Protein AF-A0A9X2LLX4-F1 (afdb_monomer)

Structure (mmCIF, N/CA/C/O backbone):
data_AF-A0A9X2LLX4-F1
#
_entry.id   AF-A0A9X2LLX4-F1
#
loop_
_atom_site.group_PDB
_atom_site.id
_atom_site.type_symbol
_atom_site.label_atom_id
_atom_site.label_alt_id
_atom_site.label_comp_id
_atom_site.label_asym_id
_atom_site.label_entity_id
_atom_site.label_seq_id
_atom_site.pdbx_PDB_ins_code
_atom_site.Cartn_x
_atom_site.Cartn_y
_atom_site.Cartn_z
_atom_site.occupancy
_atom_site.B_iso_or_equiv
_atom_site.auth_seq_id
_atom_site.auth_comp_id
_atom_site.auth_asym_id
_atom_site.auth_atom_id
_atom_site.pdbx_PDB_model_num
ATOM 1 N N . MET A 1 1 ? -19.229 -7.948 8.390 1.00 59.66 1 MET A N 1
ATOM 2 C CA . MET A 1 1 ? -17.788 -8.219 8.595 1.00 59.66 1 MET A CA 1
ATOM 3 C C . MET A 1 1 ? -17.076 -6.879 8.566 1.00 59.66 1 MET A C 1
ATOM 5 O O . MET A 1 1 ? -17.589 -5.978 7.922 1.00 59.66 1 MET A O 1
ATOM 9 N N . THR A 1 2 ? -15.992 -6.712 9.318 1.00 87.12 2 THR A N 1
ATOM 10 C CA . THR A 1 2 ? -15.324 -5.405 9.476 1.00 87.12 2 THR A CA 1
ATOM 11 C C . THR A 1 2 ? -14.349 -5.101 8.336 1.00 87.12 2 THR A C 1
ATOM 13 O O . THR A 1 2 ? -14.234 -3.953 7.926 1.00 87.12 2 THR A O 1
ATOM 16 N N . THR A 1 3 ? -13.670 -6.126 7.824 1.00 93.44 3 THR A N 1
ATOM 17 C CA . THR A 1 3 ? -12.808 -6.074 6.638 1.00 93.44 3 THR A CA 1
ATOM 18 C C . THR A 1 3 ? -12.996 -7.357 5.828 1.00 93.44 3 THR A C 1
ATOM 20 O O . THR A 1 3 ? -13.452 -8.368 6.376 1.00 93.44 3 THR A O 1
ATOM 23 N N . ASP A 1 4 ? -12.612 -7.327 4.553 1.00 94.25 4 ASP A N 1
ATOM 24 C CA . ASP A 1 4 ? -12.710 -8.472 3.633 1.00 94.25 4 ASP A CA 1
ATOM 25 C C . ASP A 1 4 ? -11.373 -9.223 3.461 1.00 94.25 4 ASP A C 1
ATOM 27 O O . ASP A 1 4 ? -11.256 -10.128 2.637 1.00 94.25 4 ASP A O 1
ATOM 31 N N . GLY A 1 5 ? -10.366 -8.885 4.273 1.00 95.69 5 GLY A N 1
ATOM 32 C CA . GLY A 1 5 ? -9.029 -9.483 4.239 1.00 95.69 5 GLY A CA 1
ATOM 33 C C . GLY A 1 5 ? -7.955 -8.538 3.701 1.00 95.69 5 GLY A C 1
ATOM 34 O O . GLY A 1 5 ? -8.171 -7.329 3.603 1.00 95.69 5 GLY A O 1
ATOM 35 N N . ILE A 1 6 ? -6.774 -9.097 3.414 1.00 97.44 6 ILE A N 1
ATOM 36 C CA . ILE A 1 6 ? -5.642 -8.364 2.832 1.00 97.44 6 ILE A CA 1
ATOM 37 C C . ILE A 1 6 ? -5.891 -8.200 1.334 1.00 97.44 6 ILE A C 1
ATOM 39 O O . ILE A 1 6 ? -5.925 -9.190 0.606 1.00 97.44 6 ILE A O 1
ATOM 43 N N . GLU A 1 7 ? -6.022 -6.954 0.898 1.00 97.00 7 GLU A N 1
ATOM 44 C CA . GLU A 1 7 ? -6.199 -6.583 -0.508 1.00 97.00 7 GLU A CA 1
ATOM 45 C C . GLU A 1 7 ? -4.856 -6.399 -1.217 1.00 97.00 7 GLU A C 1
ATOM 47 O O . GLU A 1 7 ? -4.706 -6.720 -2.394 1.00 97.00 7 GLU A O 1
ATOM 52 N N . GLY A 1 8 ? -3.855 -5.892 -0.498 1.00 97.88 8 GLY A N 1
ATOM 53 C CA . GLY A 1 8 ? -2.590 -5.506 -1.102 1.00 97.88 8 GLY A CA 1
ATOM 54 C C . GLY A 1 8 ? -1.536 -5.082 -0.096 1.00 97.88 8 GLY A C 1
ATOM 55 O O . GLY A 1 8 ? -1.705 -5.206 1.120 1.00 97.88 8 GLY A O 1
ATOM 56 N N . PHE A 1 9 ? -0.440 -4.559 -0.631 1.00 98.12 9 PHE A N 1
ATOM 57 C CA . PHE A 1 9 ? 0.617 -3.907 0.125 1.00 98.12 9 PHE A CA 1
ATOM 58 C C . PHE A 1 9 ? 0.912 -2.534 -0.465 1.00 98.12 9 PHE A C 1
ATOM 60 O O . PHE A 1 9 ? 1.126 -2.412 -1.669 1.00 98.12 9 PHE A O 1
ATOM 67 N N . LEU A 1 10 ? 1.005 -1.521 0.392 1.00 96.75 10 LEU A N 1
ATOM 68 C CA . LEU A 1 10 ? 1.620 -0.247 0.046 1.00 96.75 10 LEU A CA 1
ATOM 69 C C . LEU A 1 10 ? 3.117 -0.364 0.336 1.00 96.75 10 LEU A C 1
ATOM 71 O O . LEU A 1 10 ? 3.509 -0.603 1.478 1.00 96.75 10 LEU A O 1
ATOM 75 N N . VAL A 1 11 ? 3.945 -0.239 -0.696 1.00 97.94 11 VAL A N 1
ATOM 76 C CA . VAL A 1 11 ? 5.403 -0.380 -0.627 1.00 97.94 11 VAL A CA 1
ATOM 77 C C . VAL A 1 11 ? 6.045 0.956 -0.944 1.00 97.94 11 VAL A C 1
ATOM 79 O O . VAL A 1 11 ? 5.950 1.464 -2.060 1.00 97.94 11 VAL A O 1
ATOM 82 N N . GLU A 1 12 ? 6.744 1.518 0.028 1.00 97.25 12 GLU A N 1
ATOM 83 C CA . GLU A 1 12 ? 7.433 2.780 -0.174 1.00 97.25 12 GLU A CA 1
ATOM 84 C C . GLU A 1 12 ? 8.845 2.569 -0.702 1.00 97.25 12 GLU A C 1
ATOM 86 O O . GLU A 1 12 ? 9.536 1.611 -0.350 1.00 97.25 12 GLU A O 1
ATOM 91 N N . THR A 1 13 ? 9.305 3.499 -1.530 1.00 98.12 13 THR A N 1
ATOM 92 C CA . THR A 1 13 ? 10.636 3.439 -2.130 1.00 98.12 13 THR A CA 1
ATOM 93 C C . THR A 1 13 ? 11.273 4.819 -2.255 1.00 98.12 13 THR A C 1
ATOM 95 O O . THR A 1 13 ? 10.601 5.843 -2.185 1.00 98.12 13 THR A O 1
ATOM 98 N N . ARG A 1 14 ? 12.597 4.848 -2.443 1.00 97.50 14 ARG A N 1
ATOM 99 C CA . ARG A 1 14 ? 13.333 6.049 -2.880 1.00 97.50 14 ARG A CA 1
ATOM 100 C C . ARG A 1 14 ? 13.451 6.153 -4.397 1.00 97.50 14 ARG A C 1
ATOM 102 O O . ARG A 1 14 ? 13.946 7.155 -4.891 1.00 97.50 14 ARG A O 1
ATOM 109 N N . ASN A 1 15 ? 13.135 5.089 -5.127 1.00 97.44 15 ASN A N 1
ATOM 110 C CA . ASN A 1 15 ? 13.294 5.050 -6.572 1.00 97.44 15 ASN A CA 1
ATOM 111 C C . ASN A 1 15 ? 12.224 4.141 -7.172 1.00 97.44 15 ASN A C 1
ATOM 113 O O . ASN A 1 15 ? 12.371 2.915 -7.202 1.00 97.44 15 ASN A O 1
ATOM 117 N N . TYR A 1 16 ? 11.154 4.763 -7.649 1.00 97.00 16 TYR A N 1
ATOM 118 C CA . TYR A 1 16 ? 10.020 4.107 -8.269 1.00 97.00 16 TYR A CA 1
ATOM 119 C C . TYR A 1 16 ? 10.457 3.254 -9.454 1.00 97.00 16 TYR A C 1
ATOM 121 O O . TYR A 1 16 ? 10.134 2.074 -9.493 1.00 97.00 16 TYR A O 1
ATOM 129 N N . GLY A 1 17 ? 11.258 3.800 -10.374 1.00 96.62 17 GLY A N 1
ATOM 130 C CA . GLY A 1 17 ? 11.682 3.081 -11.579 1.00 96.62 17 GLY A CA 1
ATOM 131 C C . GLY A 1 17 ? 12.434 1.781 -11.270 1.00 96.62 17 GLY A C 1
ATOM 132 O O . GLY A 1 17 ? 12.171 0.746 -11.884 1.00 96.62 17 GLY A O 1
ATOM 133 N N . ALA A 1 18 ? 13.330 1.802 -10.279 1.00 98.19 18 ALA A N 1
ATOM 134 C CA . ALA A 1 18 ? 14.059 0.613 -9.845 1.00 98.19 18 ALA A CA 1
ATOM 135 C C . ALA A 1 18 ? 13.141 -0.415 -9.160 1.00 98.19 18 ALA A C 1
ATOM 137 O O . ALA A 1 18 ? 13.238 -1.612 -9.437 1.00 98.19 18 ALA A O 1
ATOM 138 N N . THR A 1 19 ? 12.230 0.035 -8.294 1.00 98.25 19 THR A N 1
ATOM 139 C CA . THR A 1 19 ? 11.284 -0.851 -7.597 1.00 98.25 19 THR A CA 1
ATOM 140 C C . THR A 1 19 ? 10.243 -1.440 -8.554 1.00 98.25 19 THR A C 1
ATOM 142 O O . THR A 1 19 ? 9.969 -2.636 -8.489 1.00 98.25 19 THR A O 1
ATOM 145 N N . ALA A 1 20 ? 9.730 -0.651 -9.496 1.00 97.56 20 ALA A N 1
ATOM 146 C CA . ALA A 1 20 ? 8.854 -1.091 -10.578 1.00 97.56 20 ALA A CA 1
ATOM 147 C C . ALA A 1 20 ? 9.527 -2.171 -11.439 1.00 97.56 20 ALA A C 1
ATOM 149 O O . ALA A 1 20 ? 8.950 -3.230 -11.681 1.00 97.56 20 ALA A O 1
ATOM 150 N N . ALA A 1 21 ? 10.784 -1.955 -11.844 1.00 98.00 21 ALA A N 1
ATOM 151 C CA . ALA A 1 21 ? 11.550 -2.951 -12.591 1.00 98.00 21 ALA A CA 1
ATOM 152 C C . ALA A 1 21 ? 11.740 -4.258 -11.799 1.00 98.00 21 ALA A C 1
ATOM 154 O O . ALA A 1 21 ? 11.633 -5.344 -12.373 1.00 98.00 21 ALA A O 1
ATOM 155 N N . PHE A 1 22 ? 11.972 -4.163 -10.486 1.00 98.44 22 PHE A N 1
ATOM 156 C CA . PHE A 1 22 ? 12.048 -5.325 -9.603 1.00 98.44 22 PHE A CA 1
ATOM 157 C C . PHE A 1 22 ? 10.729 -6.111 -9.574 1.00 98.44 22 PHE A C 1
ATOM 159 O O . PHE A 1 22 ? 10.739 -7.301 -9.883 1.00 98.44 22 PHE A O 1
ATOM 166 N N . TRP A 1 23 ? 9.591 -5.472 -9.290 1.00 98.12 23 TRP A N 1
ATOM 167 C CA . TRP A 1 23 ? 8.293 -6.164 -9.246 1.00 98.12 23 TRP A CA 1
ATOM 168 C C . TRP A 1 23 ? 7.895 -6.753 -10.598 1.00 98.12 23 TRP A C 1
ATOM 170 O O . TRP A 1 23 ? 7.447 -7.899 -10.665 1.00 98.12 23 TRP A O 1
ATOM 180 N N . LYS A 1 24 ? 8.168 -6.032 -11.689 1.00 98.06 24 LYS A N 1
ATOM 181 C CA . LYS A 1 24 ? 7.999 -6.551 -13.048 1.00 98.06 24 LYS A CA 1
ATOM 182 C C . LYS A 1 24 ? 8.813 -7.820 -13.291 1.00 98.06 24 LYS A C 1
ATOM 184 O O . LYS A 1 24 ? 8.315 -8.763 -13.900 1.00 98.06 24 LYS A O 1
ATOM 189 N N . SER A 1 25 ? 10.050 -7.878 -12.792 1.00 98.50 25 SER A N 1
ATOM 190 C CA . SER A 1 25 ? 10.896 -9.074 -12.917 1.00 98.50 25 SER A CA 1
ATOM 191 C C . SER A 1 25 ? 10.348 -10.292 -12.159 1.00 98.50 25 SER A C 1
ATOM 193 O O . SER A 1 25 ? 10.672 -11.422 -12.516 1.00 98.50 25 SER A O 1
ATOM 195 N N . LEU A 1 26 ? 9.487 -10.070 -11.158 1.00 98.19 26 LEU A N 1
ATOM 196 C CA . LEU A 1 26 ? 8.790 -11.114 -10.403 1.00 98.19 26 LEU A CA 1
ATOM 197 C C . LEU A 1 26 ? 7.446 -11.527 -11.028 1.00 98.19 26 LEU A C 1
ATOM 199 O O . LEU A 1 26 ? 6.745 -12.355 -10.453 1.00 98.19 26 LEU A O 1
ATOM 203 N N . GLY A 1 27 ? 7.083 -10.971 -12.189 1.00 98.00 27 GLY A N 1
ATOM 204 C CA . GLY A 1 27 ? 5.853 -11.311 -12.912 1.00 98.00 27 GLY A CA 1
ATOM 205 C C . GLY A 1 27 ? 4.655 -10.412 -12.606 1.00 98.00 27 GLY A C 1
ATOM 206 O O . GLY A 1 27 ? 3.556 -10.709 -13.064 1.00 98.00 27 GLY A O 1
ATOM 207 N N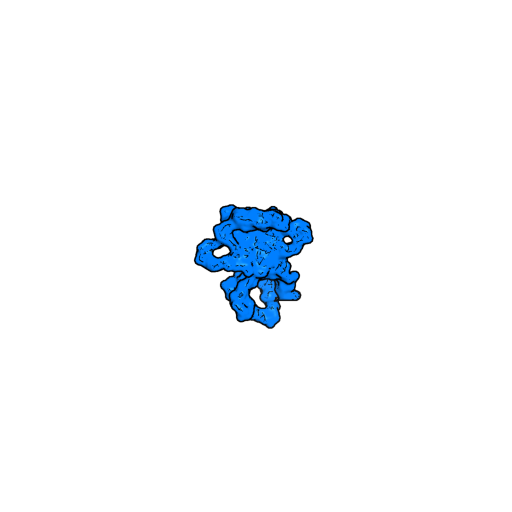 . PHE A 1 28 ? 4.839 -9.323 -11.854 1.00 98.44 28 PHE A N 1
ATOM 208 C CA . PHE A 1 28 ? 3.786 -8.321 -11.692 1.00 98.44 28 PHE A CA 1
ATOM 209 C C . PHE A 1 28 ? 3.666 -7.445 -12.941 1.00 98.44 28 PHE A C 1
ATOM 211 O O . PHE A 1 28 ? 4.655 -7.079 -13.580 1.00 98.44 28 PHE A O 1
ATOM 218 N N . GLU A 1 29 ? 2.438 -7.056 -13.245 1.00 98.00 29 GLU A N 1
ATOM 219 C CA . GLU A 1 29 ? 2.084 -6.167 -14.339 1.00 98.00 29 GLU A CA 1
ATOM 220 C C . GLU A 1 29 ? 1.539 -4.854 -13.785 1.00 98.00 29 GLU A C 1
ATOM 222 O O . GLU A 1 29 ? 0.808 -4.826 -12.791 1.00 98.00 29 GLU A O 1
ATOM 227 N N . SER A 1 30 ? 1.917 -3.760 -14.440 1.00 96.00 30 SER A N 1
ATOM 228 C CA . SER A 1 30 ? 1.414 -2.432 -14.119 1.00 96.00 30 SER A CA 1
ATOM 229 C C . SER A 1 30 ? -0.047 -2.317 -14.553 1.00 96.00 30 SER A C 1
ATOM 231 O O . SER A 1 30 ? -0.378 -2.560 -15.714 1.00 96.00 30 SER A O 1
ATOM 233 N N . VAL A 1 31 ? -0.914 -1.968 -13.606 1.00 92.94 31 VAL A N 1
ATOM 234 C CA . VAL A 1 31 ? -2.339 -1.684 -13.834 1.00 92.94 31 VAL A CA 1
ATOM 235 C C . VAL A 1 31 ? -2.548 -0.184 -14.024 1.00 92.94 31 VAL A C 1
ATOM 237 O O . VAL A 1 31 ? -3.348 0.241 -14.854 1.00 92.94 31 VAL A O 1
ATOM 240 N N . LEU A 1 32 ? -1.811 0.615 -13.252 1.00 88.19 32 LEU A N 1
ATOM 241 C CA . LEU A 1 32 ? -1.823 2.070 -13.283 1.00 88.19 32 LEU A CA 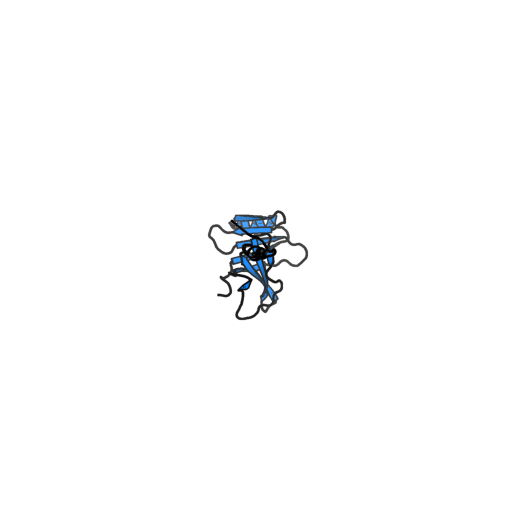1
ATOM 242 C C . LEU A 1 32 ? -0.439 2.574 -12.880 1.00 88.19 32 LEU A C 1
ATOM 244 O O . LEU A 1 32 ? 0.100 2.133 -11.868 1.00 88.19 32 LEU A O 1
ATOM 248 N N . GLU A 1 33 ? 0.081 3.560 -13.599 1.00 88.44 33 GLU A N 1
ATOM 249 C CA . GLU A 1 33 ? 1.215 4.366 -13.144 1.00 88.44 33 GLU A CA 1
ATOM 250 C C . GLU A 1 33 ? 0.781 5.822 -13.100 1.00 88.44 33 GLU A C 1
ATOM 252 O O . GLU A 1 33 ? 0.093 6.301 -14.004 1.00 88.44 33 GLU A O 1
ATOM 257 N N . THR A 1 34 ? 1.166 6.514 -12.037 1.00 83.06 34 THR A N 1
ATOM 258 C CA . THR A 1 34 ? 0.978 7.956 -11.918 1.00 83.06 34 THR A CA 1
ATOM 259 C C . THR A 1 34 ? 2.224 8.668 -12.436 1.00 83.06 34 THR A C 1
ATOM 261 O 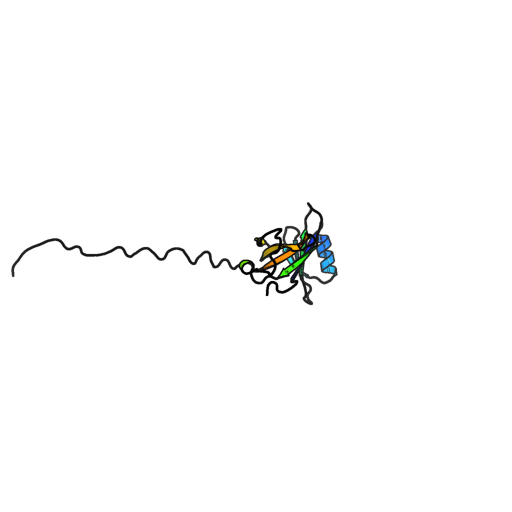O . THR A 1 34 ? 3.323 8.114 -12.482 1.00 83.06 34 THR A O 1
ATOM 264 N N . ASP A 1 35 ? 2.083 9.936 -12.796 1.00 81.12 35 ASP A N 1
ATOM 265 C CA . ASP A 1 35 ? 3.187 10.813 -13.188 1.00 81.12 35 ASP A CA 1
ATOM 266 C C . ASP A 1 35 ? 3.993 11.352 -11.986 1.00 81.12 35 ASP A C 1
ATOM 268 O O . ASP A 1 35 ? 4.833 12.242 -12.136 1.00 81.12 35 ASP A O 1
ATOM 272 N N . HIS A 1 36 ? 3.773 10.802 -10.787 1.00 83.38 36 HIS A N 1
ATOM 273 C CA . HIS A 1 36 ? 4.357 11.268 -9.527 1.00 83.38 36 HIS A CA 1
ATOM 274 C C . HIS A 1 36 ? 5.135 10.178 -8.771 1.00 83.38 36 HIS A C 1
ATOM 276 O O . HIS A 1 36 ? 5.338 10.283 -7.563 1.00 83.38 36 HIS A O 1
ATOM 282 N N . GLY A 1 37 ? 5.593 9.131 -9.468 1.00 89.94 37 GLY A N 1
ATOM 283 C CA . GLY A 1 37 ? 6.411 8.076 -8.859 1.00 89.94 37 GLY A CA 1
ATOM 284 C C . GLY A 1 37 ? 5.606 7.117 -7.981 1.00 89.94 37 GLY A C 1
ATOM 285 O O . GLY A 1 37 ? 6.119 6.602 -6.986 1.00 89.94 37 GLY A O 1
ATOM 286 N N . SER A 1 38 ? 4.343 6.873 -8.330 1.00 92.56 38 SER A N 1
ATOM 287 C CA . SER A 1 38 ? 3.530 5.828 -7.711 1.00 92.56 38 SER A CA 1
ATOM 288 C C . SER A 1 38 ? 2.816 4.973 -8.753 1.00 92.56 38 SER A C 1
ATOM 290 O O . SER A 1 38 ? 2.655 5.374 -9.904 1.00 92.56 38 SER A O 1
ATOM 292 N N . GLY A 1 39 ? 2.397 3.769 -8.370 1.00 94.62 39 GLY A N 1
ATOM 293 C CA . GLY A 1 39 ? 1.706 2.882 -9.301 1.00 94.62 39 GLY A CA 1
ATOM 294 C C . GLY A 1 39 ? 1.141 1.629 -8.655 1.00 94.62 39 GLY A C 1
ATOM 295 O O . GLY A 1 39 ? 1.654 1.152 -7.645 1.00 94.62 39 GLY A O 1
ATOM 296 N N . HIS A 1 40 ? 0.090 1.097 -9.271 1.00 95.38 40 HIS A N 1
ATOM 297 C CA . HIS A 1 40 ? -0.596 -0.129 -8.886 1.00 95.38 40 HIS A CA 1
ATOM 298 C C . HIS A 1 40 ? -0.109 -1.292 -9.750 1.00 95.38 40 HIS A C 1
ATOM 300 O O . HIS A 1 40 ? -0.160 -1.229 -10.979 1.00 95.38 40 HIS A O 1
ATOM 306 N N . TRP A 1 41 ? 0.288 -2.382 -9.101 1.00 97.69 41 TRP A N 1
ATOM 307 C CA . TRP A 1 41 ? 0.829 -3.578 -9.732 1.00 97.69 41 TRP A CA 1
ATOM 308 C C . TRP A 1 41 ? 0.051 -4.813 -9.291 1.00 97.69 41 TRP A C 1
ATOM 310 O O . TRP A 1 41 ? -0.193 -5.005 -8.101 1.00 97.69 41 TRP A O 1
ATOM 320 N N . SER A 1 42 ? -0.300 -5.681 -10.235 1.00 97.94 42 SER A N 1
ATOM 321 C CA . SER A 1 42 ? -1.020 -6.929 -9.960 1.00 97.94 42 SER A CA 1
ATOM 322 C C . SER A 1 42 ? -0.313 -8.116 -10.601 1.00 97.94 42 SER A C 1
ATOM 324 O O . SER A 1 42 ? 0.369 -7.969 -11.612 1.00 97.94 42 SER A O 1
ATOM 326 N N . HIS A 1 43 ? -0.443 -9.299 -10.008 1.00 98.12 43 HIS A N 1
ATOM 327 C CA . HIS A 1 43 ? 0.082 -10.517 -10.610 1.00 98.12 43 HIS A CA 1
ATOM 328 C C . HIS A 1 43 ? -1.031 -11.211 -11.420 1.00 98.12 43 HIS A C 1
ATOM 330 O O . HIS A 1 43 ? -2.119 -11.411 -10.875 1.00 98.12 43 HIS A O 1
ATOM 336 N N . PRO A 1 44 ? -0.797 -11.653 -12.673 1.00 97.44 44 PRO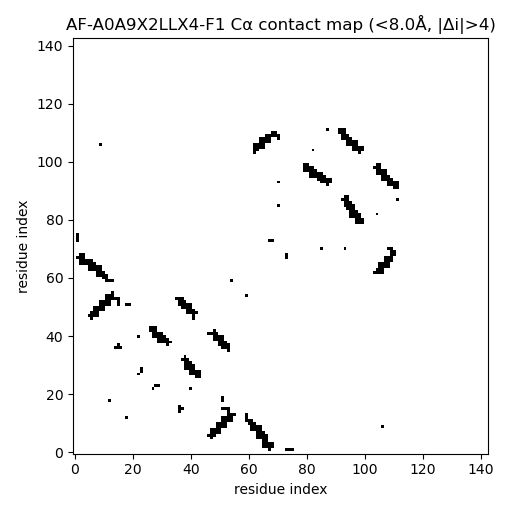 A N 1
ATOM 337 C CA . PRO A 1 44 ? -1.835 -12.279 -13.506 1.00 97.44 44 PRO A CA 1
ATOM 338 C C . PRO A 1 44 ? -2.463 -13.550 -12.914 1.00 97.44 44 PRO A C 1
ATOM 340 O O . PRO A 1 44 ? -3.591 -13.906 -13.244 1.00 97.44 44 PRO A O 1
ATOM 343 N N . ALA A 1 45 ? -1.753 -14.240 -12.016 1.00 97.81 45 ALA A N 1
ATOM 344 C CA . ALA A 1 45 ? -2.296 -15.382 -11.269 1.00 97.81 45 ALA A CA 1
ATOM 345 C C . ALA A 1 45 ? -3.244 -14.988 -10.111 1.00 97.81 45 ALA A C 1
ATOM 347 O O . ALA A 1 45 ? -3.714 -15.865 -9.387 1.00 97.81 45 ALA A O 1
ATOM 348 N N . GLY A 1 46 ? -3.515 -13.693 -9.926 1.00 95.56 46 GLY A N 1
ATOM 349 C CA . GLY A 1 46 ? -4.281 -13.142 -8.812 1.00 95.56 46 GLY A CA 1
ATOM 350 C C . GLY A 1 46 ? -3.458 -12.978 -7.531 1.00 95.56 46 GLY A C 1
ATOM 351 O O . GLY A 1 46 ? -2.238 -13.152 -7.522 1.00 95.56 46 GLY A O 1
ATOM 352 N N . GLY A 1 47 ? -4.151 -12.655 -6.437 1.00 96.00 47 GLY A N 1
ATOM 353 C CA . GLY A 1 47 ? -3.557 -12.377 -5.128 1.00 96.00 47 GLY A CA 1
ATOM 354 C C . GLY A 1 47 ? -3.499 -10.880 -4.802 1.00 96.00 47 GLY A C 1
ATOM 355 O O . GLY A 1 47 ? -4.064 -10.076 -5.544 1.00 96.00 47 GLY A O 1
ATOM 356 N N . PRO A 1 48 ? -2.850 -10.510 -3.684 1.00 97.62 48 PRO A N 1
ATOM 357 C CA . PRO A 1 48 ? -2.767 -9.121 -3.254 1.00 97.62 48 PRO A CA 1
ATOM 358 C C . PRO A 1 48 ? -2.009 -8.247 -4.257 1.00 97.62 48 PRO A C 1
ATOM 360 O O . PRO A 1 48 ? -0.999 -8.677 -4.823 1.00 97.62 48 PRO A O 1
ATOM 363 N N . TYR A 1 49 ? -2.461 -7.009 -4.440 1.00 97.06 49 TYR A N 1
ATOM 364 C CA . TYR A 1 49 ? -1.743 -6.040 -5.266 1.00 97.06 49 TYR A CA 1
ATOM 365 C C . TYR A 1 49 ? -0.492 -5.495 -4.553 1.00 97.06 49 TYR A C 1
ATOM 367 O O . TYR A 1 49 ? -0.346 -5.597 -3.331 1.00 97.06 49 TYR A O 1
ATOM 375 N N . VAL A 1 50 ? 0.388 -4.834 -5.310 1.00 98.00 50 VAL A N 1
ATOM 376 C CA . VAL A 1 50 ? 1.440 -3.959 -4.770 1.00 98.00 50 VAL A CA 1
ATOM 377 C C . VAL A 1 50 ? 1.231 -2.534 -5.272 1.00 98.00 50 VAL A C 1
ATOM 379 O O . VAL A 1 50 ? 1.252 -2.286 -6.474 1.00 98.00 50 VAL A O 1
ATOM 382 N N . PHE A 1 51 ? 1.043 -1.588 -4.356 1.00 96.00 51 PHE A N 1
ATOM 383 C CA . PHE A 1 51 ? 1.000 -0.165 -4.668 1.00 96.00 51 PHE A CA 1
ATOM 384 C C . PHE A 1 51 ? 2.320 0.473 -4.248 1.00 96.00 51 PHE A C 1
ATOM 386 O O . PHE A 1 51 ? 2.641 0.538 -3.062 1.00 96.00 51 PHE A O 1
ATOM 393 N N . ILE A 1 52 ? 3.119 0.895 -5.221 1.00 97.06 52 ILE A N 1
ATOM 394 C CA . ILE A 1 52 ? 4.438 1.479 -4.979 1.00 97.06 52 ILE A CA 1
ATOM 395 C C . ILE A 1 52 ? 4.267 2.984 -4.807 1.00 97.06 52 ILE A C 1
ATOM 397 O O . ILE A 1 52 ? 3.589 3.608 -5.619 1.00 97.06 52 ILE A O 1
ATOM 401 N N . VAL A 1 53 ? 4.902 3.572 -3.794 1.00 94.69 53 VAL A N 1
ATOM 402 C CA . VAL A 1 53 ? 4.919 5.025 -3.574 1.00 94.69 53 VAL A CA 1
ATOM 403 C C . VAL A 1 53 ? 6.349 5.495 -3.360 1.00 94.69 53 VAL A C 1
ATOM 405 O O . VAL A 1 53 ? 7.023 5.065 -2.424 1.00 94.69 53 VAL A O 1
ATOM 408 N N . GLU A 1 54 ? 6.834 6.389 -4.212 1.00 95.62 54 GLU A N 1
ATOM 409 C CA . GLU A 1 54 ? 8.108 7.054 -3.973 1.00 95.62 54 GLU A CA 1
ATOM 410 C C . GLU A 1 54 ? 7.959 8.145 -2.906 1.00 95.62 54 GLU A C 1
ATOM 412 O O . GLU A 1 54 ? 7.079 8.999 -2.992 1.00 95.62 54 GLU A O 1
ATOM 417 N N . GLN A 1 55 ? 8.823 8.136 -1.890 1.00 93.38 55 GLN A N 1
ATOM 418 C CA . GLN A 1 55 ? 8.894 9.217 -0.907 1.00 93.38 55 GLN A CA 1
ATOM 419 C C . GLN A 1 55 ? 10.330 9.413 -0.405 1.00 93.38 55 GLN A C 1
ATOM 421 O O . GLN A 1 55 ? 11.100 8.454 -0.316 1.00 93.38 55 GLN A O 1
ATOM 426 N N . HIS A 1 56 ? 10.695 10.643 -0.027 1.00 94.75 56 HIS A N 1
ATOM 427 C CA . HIS A 1 56 ? 12.085 11.049 0.264 1.00 94.75 56 HIS A CA 1
ATOM 428 C C . HIS A 1 56 ? 12.344 11.610 1.670 1.00 94.75 56 HIS A C 1
ATOM 430 O O . HIS A 1 56 ? 13.495 11.784 2.058 1.00 94.75 56 HIS A O 1
ATOM 436 N N . GLU A 1 57 ? 11.306 11.862 2.457 1.00 94.69 57 GLU A N 1
ATOM 437 C CA . GLU A 1 57 ? 11.382 12.672 3.678 1.00 94.69 57 GLU A CA 1
ATOM 438 C C . GLU A 1 57 ? 11.583 11.854 4.959 1.00 94.69 57 GLU A C 1
ATOM 440 O O . GLU A 1 57 ? 12.294 12.277 5.867 1.00 94.69 57 GLU A O 1
ATOM 445 N N . ARG A 1 58 ? 10.977 10.667 5.047 1.00 93.31 58 ARG A N 1
ATOM 446 C CA . ARG A 1 58 ? 10.981 9.828 6.270 1.00 93.31 58 ARG A CA 1
ATOM 447 C C . ARG A 1 58 ? 11.522 8.426 6.010 1.00 93.31 58 ARG A C 1
ATOM 449 O O . ARG A 1 58 ? 11.870 8.132 4.874 1.00 93.31 58 ARG A O 1
ATOM 456 N N . GLU A 1 59 ? 11.614 7.559 7.013 1.00 95.06 59 GLU A N 1
ATOM 457 C CA . GLU A 1 59 ? 11.982 6.147 6.808 1.00 95.06 59 GLU A CA 1
ATOM 458 C C . GLU A 1 59 ? 10.962 5.431 5.903 1.00 95.06 59 GLU A C 1
ATOM 460 O O . GLU A 1 59 ? 9.775 5.770 5.915 1.00 95.06 59 GLU A O 1
ATOM 465 N N . LEU A 1 60 ? 11.448 4.502 5.073 1.00 96.88 60 LEU A N 1
ATOM 466 C CA . LEU A 1 60 ? 10.597 3.711 4.186 1.00 96.88 60 LEU A CA 1
ATOM 467 C C . LEU A 1 60 ? 9.867 2.634 4.976 1.00 96.88 60 LEU A C 1
ATOM 469 O O . LEU A 1 60 ? 10.450 1.988 5.846 1.00 96.88 60 LEU A O 1
ATOM 473 N N . ALA A 1 61 ? 8.622 2.388 4.603 1.00 96.31 61 ALA A N 1
ATOM 474 C CA . ALA A 1 61 ? 7.812 1.347 5.193 1.00 96.31 61 ALA A CA 1
ATOM 475 C C . ALA A 1 61 ? 7.084 0.508 4.137 1.00 96.31 61 ALA A C 1
ATOM 477 O O . ALA A 1 61 ? 6.989 0.839 2.955 1.00 96.31 61 ALA A O 1
ATOM 478 N N . THR A 1 62 ? 6.577 -0.633 4.590 1.00 97.69 62 THR A N 1
ATOM 479 C CA . THR A 1 62 ? 5.612 -1.441 3.852 1.00 97.69 62 THR A CA 1
ATOM 480 C C . THR A 1 62 ? 4.407 -1.657 4.747 1.00 97.69 62 THR A C 1
ATOM 482 O O . THR A 1 62 ? 4.557 -2.034 5.912 1.00 97.69 62 THR A O 1
ATOM 485 N N . HIS A 1 63 ? 3.220 -1.400 4.211 1.00 97.44 63 HIS A N 1
ATOM 486 C CA . HIS A 1 63 ? 1.966 -1.482 4.948 1.00 97.44 63 HIS A CA 1
ATOM 487 C C . HIS A 1 63 ? 1.073 -2.538 4.307 1.00 97.44 63 HIS A C 1
ATOM 489 O O . HIS A 1 63 ? 0.853 -2.473 3.096 1.00 97.44 63 HIS A O 1
ATOM 495 N N . PRO A 1 64 ? 0.535 -3.501 5.072 1.00 98.25 64 PRO A N 1
ATOM 496 C CA . PRO A 1 64 ? -0.574 -4.290 4.570 1.00 98.25 64 PRO A CA 1
ATOM 497 C C .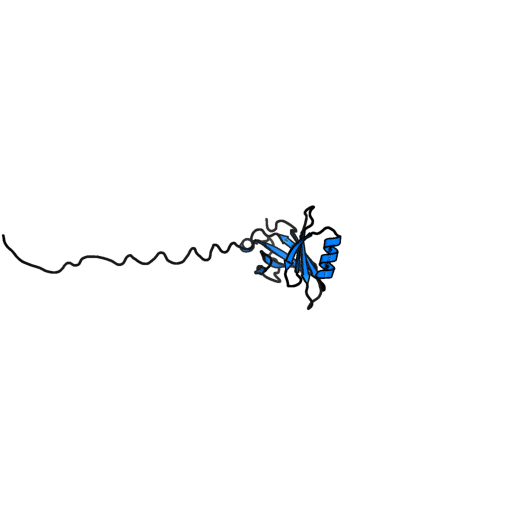 PRO A 1 64 ? -1.780 -3.372 4.359 1.00 98.25 64 PRO A C 1
ATOM 499 O O . PRO A 1 64 ? -2.032 -2.466 5.160 1.00 98.25 64 PRO A O 1
ATOM 502 N N . VAL A 1 65 ? -2.528 -3.636 3.295 1.00 98.38 65 VAL A N 1
ATOM 503 C CA . VAL A 1 65 ? -3.779 -2.953 2.981 1.00 98.38 65 VAL A CA 1
ATOM 504 C C . VAL A 1 65 ? -4.929 -3.919 3.212 1.00 98.38 65 VAL A C 1
ATOM 506 O O . VAL A 1 65 ? -4.941 -5.019 2.656 1.00 98.38 65 VAL A O 1
ATOM 509 N N . LEU A 1 66 ? -5.889 -3.522 4.042 1.00 98.06 66 LEU A N 1
ATOM 510 C CA . LEU A 1 66 ? -7.116 -4.272 4.276 1.00 98.06 66 LEU A CA 1
ATOM 511 C C . LEU A 1 66 ? -8.271 -3.649 3.502 1.00 98.06 66 LEU A C 1
ATOM 513 O O . LEU A 1 66 ? -8.474 -2.435 3.548 1.00 98.06 66 LEU A O 1
ATOM 517 N N . LYS A 1 67 ? -9.072 -4.498 2.862 1.00 97.38 67 LYS A N 1
ATOM 518 C CA . LYS A 1 67 ? -10.294 -4.057 2.196 1.00 97.38 67 LYS A CA 1
ATOM 519 C C . LYS A 1 67 ? -11.402 -3.798 3.205 1.00 97.38 67 LYS A C 1
ATOM 521 O O . LYS A 1 67 ? -11.700 -4.648 4.048 1.00 97.38 67 LYS A O 1
ATOM 526 N N . VAL A 1 68 ? -12.028 -2.640 3.079 1.00 97.12 68 VAL A N 1
ATOM 527 C CA . VAL A 1 68 ? -13.226 -2.220 3.798 1.00 97.12 68 VAL A CA 1
ATOM 528 C C . VAL A 1 68 ? -14.330 -2.011 2.767 1.00 97.12 68 VAL A C 1
ATOM 530 O O . VAL A 1 68 ? -14.107 -1.403 1.727 1.00 97.12 68 VAL A O 1
ATOM 533 N N . ALA A 1 69 ? -15.521 -2.546 3.029 1.00 94.50 69 ALA A N 1
ATOM 534 C CA . ALA A 1 69 ? -16.629 -2.448 2.079 1.00 94.50 69 ALA A CA 1
ATOM 535 C C . ALA A 1 69 ? -17.196 -1.020 1.971 1.00 94.50 69 ALA A C 1
ATOM 537 O O . ALA A 1 69 ? -17.607 -0.609 0.889 1.00 94.50 69 ALA A O 1
ATOM 538 N N . ASP A 1 70 ? -17.234 -0.300 3.095 1.00 93.38 70 ASP A N 1
ATOM 539 C CA . ASP A 1 70 ? -17.773 1.054 3.220 1.00 93.38 70 ASP A CA 1
ATOM 540 C C . ASP A 1 70 ? -17.071 1.774 4.385 1.00 93.38 70 ASP A C 1
ATOM 542 O O . ASP A 1 70 ? -17.076 1.286 5.522 1.00 93.38 70 ASP A O 1
ATOM 546 N N . ALA A 1 71 ? -16.449 2.917 4.092 1.00 94.12 71 ALA A N 1
ATOM 547 C CA . ALA A 1 71 ? -15.738 3.746 5.059 1.00 94.12 71 ALA A CA 1
ATOM 548 C C . ALA A 1 71 ? -16.644 4.304 6.175 1.00 94.12 71 ALA A C 1
ATOM 550 O O . ALA A 1 71 ? -16.204 4.392 7.321 1.00 94.12 71 ALA A O 1
ATOM 551 N N . GLU A 1 72 ? -17.905 4.645 5.889 1.00 92.31 72 GLU A N 1
ATOM 552 C CA . GLU A 1 72 ? -18.837 5.202 6.883 1.00 92.31 72 GLU A CA 1
ATOM 553 C C . GLU A 1 72 ? -19.429 4.124 7.788 1.00 92.31 72 GLU A C 1
ATOM 555 O O . GLU A 1 72 ? -19.672 4.353 8.975 1.00 92.31 72 GLU A O 1
ATOM 560 N N . ALA A 1 73 ? -19.630 2.925 7.243 1.00 92.62 73 ALA A N 1
ATOM 561 C CA . ALA A 1 73 ? -20.103 1.775 8.005 1.00 92.62 73 ALA A CA 1
ATOM 562 C C . ALA A 1 73 ? -18.972 1.042 8.753 1.00 92.62 73 ALA A C 1
ATOM 564 O O . ALA A 1 73 ? -19.227 0.034 9.424 1.00 92.62 73 ALA A O 1
ATOM 565 N N . PHE A 1 74 ? -17.723 1.515 8.649 1.00 94.75 74 PHE A N 1
ATOM 566 C CA . PHE A 1 74 ? -16.568 0.888 9.280 1.00 94.75 74 PHE A CA 1
ATOM 567 C C . PHE A 1 74 ? -16.626 0.997 10.812 1.00 94.75 74 PHE A C 1
ATOM 569 O O . PHE A 1 74 ? -16.148 1.946 11.432 1.00 94.75 74 PHE A O 1
ATOM 576 N N . ALA A 1 75 ? -17.192 -0.035 11.436 1.00 93.56 75 ALA A N 1
ATOM 577 C CA . ALA A 1 75 ? -17.348 -0.158 12.882 1.00 93.56 75 ALA A CA 1
ATOM 578 C C . ALA A 1 75 ? -16.699 -1.462 13.394 1.00 93.56 75 ALA A C 1
ATOM 580 O O . ALA A 1 75 ? -17.385 -2.468 13.609 1.00 93.56 75 ALA A O 1
ATOM 581 N N . PRO A 1 76 ? -15.362 -1.504 13.558 1.00 94.00 76 PRO A N 1
ATOM 582 C CA . PRO A 1 76 ? -14.671 -2.643 14.160 1.00 94.00 76 PRO A CA 1
ATOM 583 C C . PRO A 1 76 ? -15.080 -2.850 15.625 1.00 94.00 76 PRO A C 1
ATOM 585 O O . PRO A 1 76 ? -15.356 -1.898 16.350 1.00 94.00 76 PRO A O 1
ATOM 588 N N . ALA A 1 77 ? -15.022 -4.098 16.104 1.00 92.44 77 ALA A N 1
ATOM 589 C CA . ALA A 1 77 ? -15.328 -4.431 17.503 1.00 92.44 77 ALA A CA 1
ATOM 590 C C . ALA A 1 77 ? -14.406 -3.727 18.522 1.00 92.44 77 ALA A C 1
ATOM 592 O O . ALA A 1 77 ? -14.801 -3.484 19.660 1.00 92.44 77 ALA A O 1
ATOM 593 N N . ARG A 1 78 ? -13.176 -3.396 18.112 1.00 91.12 78 ARG A N 1
ATOM 594 C CA . ARG A 1 78 ? -12.241 -2.546 18.854 1.00 91.12 78 ARG A CA 1
ATOM 595 C C . ARG A 1 78 ? -11.956 -1.305 18.019 1.00 91.12 78 ARG A C 1
ATOM 597 O O . ARG A 1 78 ? -11.489 -1.440 16.891 1.00 91.12 78 ARG A O 1
ATOM 604 N N . ALA A 1 79 ? -12.168 -0.125 18.598 1.00 91.69 79 ALA A N 1
ATOM 605 C CA . ALA A 1 79 ? -11.814 1.133 17.953 1.00 91.69 79 ALA A CA 1
ATOM 606 C C . ALA A 1 79 ? -10.300 1.167 17.645 1.00 91.69 79 ALA A C 1
ATOM 608 O O . ALA A 1 79 ? -9.494 0.944 18.558 1.00 91.69 79 ALA A O 1
ATOM 609 N N . PRO A 1 80 ? -9.899 1.393 16.385 1.00 94.62 80 PRO A N 1
ATOM 610 C CA . PRO A 1 80 ? -8.501 1.497 16.018 1.00 94.62 80 PRO A CA 1
ATOM 611 C C . PRO A 1 80 ? -7.972 2.892 16.351 1.00 94.62 80 PRO A C 1
ATOM 613 O O . PRO A 1 80 ? -8.718 3.870 16.417 1.00 94.62 80 PRO A O 1
ATOM 616 N N . GLU A 1 81 ? -6.661 2.985 16.530 1.00 97.69 81 GLU A N 1
ATOM 617 C CA . GLU A 1 81 ? -5.984 4.274 16.575 1.00 97.69 81 GLU A CA 1
ATOM 618 C C . GLU A 1 81 ? -5.753 4.744 15.138 1.00 97.69 81 GLU A C 1
ATOM 620 O O . GLU A 1 81 ? -4.957 4.151 14.411 1.00 97.69 81 GLU A O 1
ATOM 625 N N . PHE A 1 82 ? -6.456 5.793 14.716 1.00 97.50 82 PHE A N 1
ATOM 626 C CA . PHE A 1 82 ? -6.265 6.382 13.394 1.00 97.50 82 PHE A CA 1
ATOM 627 C C . PHE A 1 82 ? -5.050 7.312 13.393 1.00 97.50 82 PHE A C 1
ATOM 629 O O . PHE A 1 82 ? -5.029 8.320 14.097 1.00 97.50 82 PHE A O 1
ATOM 636 N N . ALA A 1 83 ? -4.068 6.998 12.551 1.00 97.25 83 ALA A N 1
ATOM 637 C CA . ALA A 1 83 ? -3.026 7.938 12.152 1.00 97.25 83 ALA A CA 1
ATOM 638 C C . ALA A 1 83 ? -3.538 8.911 11.072 1.00 97.25 83 ALA A C 1
ATOM 640 O O . ALA A 1 83 ? -3.094 10.054 11.018 1.00 97.25 83 ALA A O 1
ATOM 641 N N . GLN A 1 84 ? -4.489 8.463 10.246 1.00 96.81 84 GLN A N 1
ATOM 642 C CA . GLN A 1 84 ? -5.197 9.257 9.241 1.00 96.81 84 GLN A CA 1
ATOM 643 C C . GLN A 1 84 ? -6.613 8.694 9.063 1.00 96.81 84 GLN A C 1
ATOM 645 O O . GLN A 1 84 ? -6.777 7.482 8.932 1.00 96.81 84 GLN A O 1
ATOM 650 N N . GLN A 1 85 ? -7.627 9.562 9.064 1.00 97.19 85 GLN A N 1
ATOM 651 C CA . GLN A 1 85 ? -9.021 9.185 8.785 1.00 97.19 85 GLN A CA 1
ATOM 652 C C . GLN A 1 85 ? -9.228 8.841 7.303 1.00 97.19 85 GLN A C 1
ATOM 654 O O . GLN A 1 85 ? -8.385 9.183 6.476 1.00 97.19 85 GLN A O 1
ATOM 659 N N . PHE A 1 86 ? -10.349 8.194 6.964 1.00 97.06 86 PHE A N 1
ATOM 660 C CA . PHE A 1 86 ? -10.688 7.922 5.564 1.00 97.06 86 PHE A CA 1
ATOM 661 C C . PHE A 1 86 ? -10.708 9.217 4.751 1.00 97.06 86 PHE A C 1
ATOM 663 O O . PHE A 1 86 ? -11.366 10.191 5.118 1.00 97.06 86 PHE A O 1
ATOM 670 N N . THR A 1 87 ? -9.941 9.228 3.666 1.00 96.00 87 THR A N 1
ATOM 671 C CA . THR A 1 87 ? -9.807 10.365 2.755 1.00 96.00 87 THR A CA 1
ATOM 672 C C . THR A 1 87 ? -9.677 9.864 1.317 1.00 96.00 87 THR A C 1
ATOM 674 O O . THR A 1 87 ? -8.962 8.882 1.095 1.00 96.00 87 THR A O 1
ATOM 677 N N . PRO A 1 88 ? -10.333 10.508 0.334 1.00 94.75 88 PRO A N 1
ATOM 678 C CA . PRO A 1 88 ? -10.178 10.160 -1.072 1.00 94.75 88 PRO A CA 1
ATOM 679 C C . PRO A 1 88 ? -8.725 10.245 -1.535 1.00 94.75 88 PRO A C 1
ATOM 681 O O . PRO A 1 88 ? -8.013 11.207 -1.238 1.00 94.75 88 PRO A O 1
ATOM 684 N N . THR A 1 89 ? -8.305 9.258 -2.313 1.00 88.69 89 THR A N 1
ATOM 685 C CA . THR A 1 89 ? -6.983 9.190 -2.925 1.00 88.69 89 THR A CA 1
ATOM 686 C C . THR A 1 89 ? -7.079 9.460 -4.422 1.00 88.69 89 THR A C 1
ATOM 688 O O . THR A 1 89 ? -8.119 9.262 -5.056 1.00 88.69 89 THR A O 1
ATOM 691 N N . HIS A 1 90 ? -5.971 9.881 -5.030 1.00 84.00 90 HIS A N 1
ATOM 692 C CA . HIS A 1 90 ? -5.923 10.113 -6.477 1.00 84.00 90 HIS A CA 1
ATOM 693 C C . HIS A 1 90 ? -5.956 8.813 -7.304 1.00 84.00 90 HIS A C 1
ATOM 695 O O . HIS A 1 90 ? -6.083 8.880 -8.522 1.00 84.00 90 HIS A O 1
ATOM 701 N N . TRP A 1 91 ? -5.858 7.641 -6.664 1.00 79.62 91 TRP A N 1
ATOM 702 C CA . TRP A 1 91 ? -5.937 6.326 -7.313 1.00 79.62 91 TRP A CA 1
ATOM 703 C C . TRP A 1 91 ? -7.302 5.641 -7.152 1.00 79.62 91 TRP A C 1
ATOM 705 O O . TRP A 1 91 ? -7.430 4.459 -7.459 1.00 79.62 91 TRP A O 1
ATOM 715 N N . GLY A 1 92 ? -8.334 6.375 -6.727 1.00 87.12 92 GLY A N 1
ATOM 716 C CA . GLY A 1 92 ? -9.719 5.920 -6.875 1.00 87.12 92 GLY A CA 1
ATOM 717 C C . GLY A 1 92 ? -10.307 5.160 -5.684 1.00 87.12 92 GLY A C 1
ATOM 718 O O . GLY A 1 92 ? -11.281 4.432 -5.867 1.00 87.12 92 GLY A O 1
ATOM 719 N N . VAL A 1 93 ? -9.761 5.334 -4.477 1.00 92.56 93 VAL A N 1
ATOM 720 C CA . VAL A 1 93 ? -10.297 4.755 -3.226 1.00 92.56 93 VAL A CA 1
ATOM 721 C C . VAL A 1 93 ? -10.358 5.806 -2.118 1.00 92.56 93 VAL A C 1
ATOM 723 O O . VAL A 1 93 ? -9.696 6.838 -2.200 1.00 92.56 93 VAL A O 1
ATOM 726 N N . GLU A 1 94 ? -11.124 5.555 -1.060 1.00 96.62 94 GLU A N 1
ATOM 727 C CA . GLU A 1 94 ? -10.938 6.235 0.223 1.00 96.62 94 GLU A CA 1
ATOM 728 C C . GLU A 1 94 ? -9.967 5.425 1.077 1.00 96.62 94 GLU A C 1
ATOM 730 O O . GLU A 1 94 ? -10.192 4.237 1.316 1.00 96.62 94 GLU A O 1
ATOM 735 N N . GLN A 1 95 ? -8.900 6.063 1.556 1.00 96.94 95 GLN A N 1
ATOM 736 C CA . GLN A 1 95 ? -7.895 5.417 2.393 1.00 96.94 95 GLN A CA 1
ATOM 737 C C . GLN A 1 95 ? -7.863 6.014 3.798 1.00 96.94 95 GLN A C 1
ATOM 739 O O . GLN A 1 95 ? -7.867 7.236 3.962 1.00 96.94 95 GLN A O 1
ATOM 744 N N . ALA A 1 96 ? -7.770 5.141 4.800 1.00 97.75 96 ALA A N 1
ATOM 745 C CA . ALA A 1 96 ? -7.390 5.480 6.167 1.00 97.75 96 ALA A CA 1
ATOM 746 C C . ALA A 1 96 ? -6.098 4.756 6.564 1.00 97.75 96 ALA A C 1
ATOM 748 O O . ALA A 1 96 ? -5.792 3.678 6.052 1.00 97.75 96 ALA A O 1
ATOM 749 N N . LEU A 1 97 ? -5.371 5.317 7.530 1.00 97.75 97 LEU A N 1
ATOM 750 C CA . LEU A 1 97 ? -4.203 4.686 8.143 1.00 97.75 97 LEU A CA 1
ATOM 751 C C . LEU A 1 97 ? -4.469 4.480 9.630 1.00 97.75 97 LEU A C 1
ATOM 753 O O . LEU A 1 97 ? -4.785 5.432 10.348 1.00 97.75 97 LEU A O 1
ATOM 757 N N . VAL A 1 98 ? -4.296 3.250 10.105 1.00 97.94 98 VAL A N 1
ATOM 758 C CA . VAL A 1 98 ? -4.462 2.892 11.519 1.00 97.94 98 VAL A CA 1
ATOM 759 C C . VAL A 1 98 ? -3.192 2.275 12.091 1.00 97.94 98 VAL A C 1
ATOM 761 O O . VAL A 1 98 ? -2.359 1.758 11.346 1.00 97.94 98 VAL A O 1
ATOM 764 N N . ARG A 1 99 ? -3.042 2.321 13.417 1.00 97.88 99 ARG A N 1
ATOM 765 C CA . ARG A 1 99 ? -1.933 1.685 14.136 1.00 97.88 99 ARG A CA 1
ATOM 766 C C . ARG A 1 99 ? -2.358 0.378 14.792 1.00 97.88 99 ARG A C 1
ATOM 768 O O . ARG A 1 99 ? -3.389 0.306 15.467 1.00 97.88 99 ARG A O 1
ATOM 775 N N . ASP A 1 100 ? -1.534 -0.647 14.605 1.00 95.94 100 ASP A N 1
ATOM 776 C CA . ASP A 1 100 ? -1.592 -1.867 15.407 1.00 95.94 100 ASP A CA 1
ATOM 777 C C . ASP A 1 100 ? -1.045 -1.616 16.837 1.00 95.94 100 ASP A C 1
ATOM 779 O O . ASP A 1 100 ? -0.535 -0.529 17.124 1.00 95.94 100 ASP A O 1
ATOM 783 N N . PRO A 1 101 ? -1.148 -2.588 17.765 1.00 96.62 101 PRO A N 1
ATOM 784 C CA . PRO A 1 101 ? -0.648 -2.427 19.134 1.00 96.62 101 PRO A CA 1
ATOM 785 C C . PRO A 1 101 ? 0.852 -2.123 19.264 1.00 96.62 101 PRO A C 1
ATOM 787 O O . PRO A 1 101 ? 1.260 -1.598 20.296 1.00 96.62 101 PRO A O 1
ATOM 790 N N . ASP A 1 102 ? 1.654 -2.428 18.241 1.00 96.38 102 ASP A N 1
ATOM 791 C CA . ASP A 1 102 ? 3.093 -2.151 18.202 1.00 96.38 102 ASP A CA 1
ATOM 792 C C . ASP A 1 102 ? 3.411 -0.860 17.419 1.00 96.38 102 ASP A C 1
ATOM 794 O O . ASP A 1 102 ? 4.574 -0.551 17.155 1.00 96.38 102 ASP A O 1
ATOM 798 N N . GLY A 1 103 ? 2.388 -0.095 17.025 1.00 95.50 103 GLY A N 1
ATOM 799 C CA . GLY A 1 103 ? 2.522 1.168 16.305 1.00 95.50 103 GLY A CA 1
ATOM 800 C C . GLY A 1 103 ? 2.740 1.036 14.795 1.00 95.50 103 GLY A C 1
ATOM 801 O O . GLY A 1 103 ? 2.942 2.064 14.135 1.00 95.50 103 GLY A O 1
ATOM 802 N N . ARG A 1 104 ? 2.683 -0.180 14.229 1.00 96.69 104 ARG A N 1
ATOM 803 C CA . ARG A 1 104 ? 2.813 -0.402 12.779 1.00 96.69 104 ARG A CA 1
ATOM 804 C C . ARG A 1 104 ? 1.590 0.145 12.060 1.00 96.69 104 ARG A C 1
ATOM 806 O O . ARG A 1 104 ? 0.464 -0.022 12.525 1.00 96.69 104 ARG A O 1
ATOM 813 N N . ILE A 1 105 ? 1.816 0.769 10.909 1.00 97.88 105 ILE A N 1
ATOM 814 C CA . ILE A 1 105 ? 0.732 1.263 10.061 1.00 97.88 105 ILE A CA 1
ATOM 815 C C . ILE A 1 105 ? 0.111 0.102 9.282 1.00 97.88 105 ILE A C 1
ATOM 817 O O . ILE A 1 105 ? 0.815 -0.674 8.632 1.00 97.88 105 ILE A O 1
ATOM 821 N N . VAL A 1 106 ? -1.216 0.038 9.332 1.00 98.19 106 VAL A N 1
ATOM 822 C CA . VAL A 1 106 ? -2.078 -0.774 8.472 1.00 98.19 106 VAL A CA 1
ATOM 823 C C . VAL A 1 106 ? -2.957 0.191 7.684 1.00 98.19 106 VAL A C 1
ATOM 825 O O . VAL A 1 106 ? -3.584 1.077 8.270 1.00 98.19 106 VAL A O 1
ATOM 828 N N . ALA A 1 107 ? -2.990 0.039 6.365 1.00 97.88 107 ALA A N 1
ATOM 829 C CA . ALA A 1 107 ? -3.863 0.832 5.512 1.00 97.88 107 ALA A CA 1
ATOM 830 C C . ALA A 1 107 ? -5.232 0.154 5.389 1.00 97.88 107 ALA A C 1
ATOM 832 O O . ALA A 1 107 ? -5.331 -1.073 5.336 1.00 97.88 107 ALA A O 1
ATOM 833 N N . LEU A 1 108 ? -6.287 0.957 5.347 1.00 97.94 108 LEU A N 1
ATOM 834 C CA . LEU A 1 108 ? -7.650 0.524 5.069 1.00 97.94 108 LEU A CA 1
ATOM 835 C C . LEU A 1 108 ? -8.095 1.195 3.779 1.00 97.94 108 LEU A C 1
ATOM 837 O O . LEU A 1 108 ? -7.953 2.410 3.669 1.00 97.94 108 LEU A O 1
ATOM 841 N N . GLU A 1 109 ? -8.650 0.435 2.842 1.00 97.38 109 GLU A N 1
ATOM 842 C CA . GLU A 1 109 ? -9.176 0.985 1.592 1.00 97.38 109 GLU A CA 1
ATOM 843 C C . GLU A 1 109 ? -10.634 0.604 1.387 1.00 97.38 109 GLU A C 1
ATOM 845 O O . GLU A 1 109 ? -11.009 -0.562 1.508 1.00 97.38 109 GLU A O 1
ATOM 850 N N . SER A 1 110 ? -11.436 1.613 1.060 1.00 96.69 110 SER A N 1
ATOM 851 C CA . SER A 1 110 ? -12.837 1.502 0.669 1.00 96.69 110 SER A CA 1
ATOM 852 C C . SER A 1 110 ? -13.016 2.056 -0.744 1.00 96.69 110 SER A C 1
ATOM 854 O O . SER A 1 110 ? -12.296 2.986 -1.119 1.00 96.69 110 SER A O 1
ATOM 856 N N . PRO A 1 111 ? -13.968 1.548 -1.545 1.00 94.94 111 PRO A N 1
ATOM 857 C CA . PRO A 1 111 ? -14.357 2.211 -2.786 1.00 94.94 111 PRO A CA 1
ATOM 858 C C . PRO A 1 111 ? -14.683 3.693 -2.550 1.00 94.94 111 PRO A C 1
ATOM 860 O O . PRO A 1 111 ? -15.247 4.034 -1.508 1.00 94.94 111 PRO A O 1
ATOM 863 N N . LEU A 1 112 ? -14.355 4.563 -3.517 1.00 92.25 112 LEU A N 1
ATOM 864 C CA . LEU A 1 112 ? -14.879 5.930 -3.509 1.00 92.25 112 LEU A CA 1
ATOM 865 C C . LEU A 1 112 ? -16.404 5.885 -3.528 1.00 92.25 112 LEU A C 1
ATOM 867 O O . LEU A 1 112 ? -17.006 5.086 -4.248 1.00 92.25 112 LEU A O 1
ATOM 871 N N . ARG A 1 113 ? -17.030 6.792 -2.785 1.00 82.81 113 ARG A N 1
ATOM 872 C CA . ARG A 1 113 ? -18.464 7.016 -2.922 1.00 82.81 113 ARG A CA 1
ATOM 873 C C . ARG A 1 113 ? -18.743 7.583 -4.308 1.00 82.81 113 ARG A C 1
ATOM 875 O O . ARG A 1 113 ? -18.117 8.564 -4.718 1.00 82.81 113 ARG A O 1
ATOM 882 N N . ASP A 1 114 ? -19.727 7.023 -4.999 1.00 68.25 114 ASP A N 1
ATOM 883 C CA . ASP A 1 114 ? -20.345 7.734 -6.109 1.00 68.25 114 ASP A CA 1
ATOM 884 C C . ASP A 1 114 ? -20.921 9.042 -5.552 1.00 68.25 114 ASP A C 1
ATOM 886 O O . ASP A 1 114 ? -21.639 9.044 -4.551 1.00 68.25 114 ASP A O 1
ATOM 890 N N . GLY A 1 115 ? -20.590 10.177 -6.171 1.00 52.53 115 GLY A N 1
ATOM 891 C CA . GLY A 1 115 ? -20.996 11.517 -5.724 1.00 52.53 115 GLY A CA 1
ATOM 892 C C . GLY A 1 115 ? -22.502 11.812 -5.830 1.00 52.53 115 GLY A C 1
ATOM 893 O O . GLY A 1 115 ? -22.883 12.950 -6.092 1.00 52.53 115 GLY A O 1
ATOM 894 N N . SER A 1 116 ? -23.380 10.820 -5.676 1.00 43.91 116 SER A N 1
ATOM 895 C CA . SER A 1 116 ? -24.811 10.904 -5.972 1.00 43.91 116 SER A CA 1
ATOM 896 C C . SER A 1 116 ? -25.710 11.334 -4.809 1.00 43.91 116 SER A C 1
ATOM 898 O O . SER A 1 116 ? -26.918 11.136 -4.912 1.00 43.91 116 SER A O 1
ATOM 900 N N . ASP A 1 117 ? -25.173 11.961 -3.758 1.00 45.94 117 ASP A N 1
ATOM 901 C CA . ASP A 1 117 ? -25.986 12.500 -2.650 1.00 45.94 117 ASP A CA 1
ATOM 902 C C . ASP A 1 117 ? -25.920 14.029 -2.487 1.00 45.94 117 ASP A C 1
ATOM 904 O O . ASP A 1 117 ? -26.626 14.595 -1.656 1.00 45.94 117 ASP A O 1
ATOM 908 N N . SER A 1 118 ? -25.189 14.751 -3.344 1.00 42.44 118 SER A N 1
ATOM 909 C CA . SER A 1 118 ? -25.166 16.226 -3.326 1.00 42.44 118 SER A CA 1
ATOM 910 C C . SER A 1 118 ? -26.222 16.901 -4.222 1.00 42.44 118 SE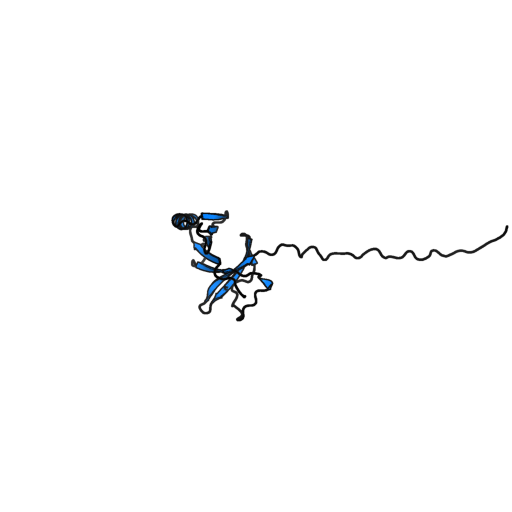R A C 1
ATOM 912 O O . SER A 1 118 ? -26.220 18.124 -4.337 1.00 42.44 118 SER A O 1
ATOM 914 N N . ASN A 1 119 ? -27.158 16.153 -4.833 1.00 39.72 119 ASN A N 1
ATOM 915 C CA . ASN A 1 119 ? -28.181 16.730 -5.727 1.00 39.72 119 ASN A CA 1
ATOM 916 C C . ASN A 1 119 ? -29.620 16.189 -5.550 1.00 39.72 119 ASN A C 1
ATOM 918 O O . ASN A 1 119 ? -30.401 16.184 -6.501 1.00 39.72 119 ASN A O 1
ATOM 922 N N . ARG A 1 120 ? -30.012 15.730 -4.350 1.00 44.00 120 ARG A N 1
ATOM 923 C CA . ARG A 1 120 ? -31.425 15.389 -4.045 1.00 44.00 120 ARG A CA 1
ATOM 924 C C . ARG A 1 120 ? -32.087 16.230 -2.954 1.00 44.00 120 ARG A C 1
ATOM 926 O O . ARG A 1 120 ? -33.168 15.889 -2.486 1.00 44.00 120 ARG A O 1
ATOM 933 N N . SER A 1 121 ? -31.517 17.380 -2.615 1.00 47.78 121 SER A N 1
ATOM 934 C CA . SER A 1 121 ? -32.205 18.352 -1.765 1.00 47.78 121 SER A CA 1
ATOM 935 C C . SER A 1 121 ? -31.849 19.782 -2.153 1.00 47.78 121 SER A C 1
ATOM 937 O O . SER A 1 121 ? -31.068 20.440 -1.472 1.00 47.78 121 SER A O 1
ATOM 939 N N . ASN A 1 122 ? -32.444 20.282 -3.238 1.00 38.88 122 ASN A N 1
ATOM 940 C CA . ASN A 1 122 ? -32.713 21.714 -3.328 1.00 38.88 122 ASN A CA 1
ATOM 941 C C . ASN A 1 122 ? -33.985 22.001 -4.147 1.00 38.88 122 ASN A C 1
ATOM 943 O O . ASN A 1 122 ? -33.957 22.035 -5.372 1.00 38.88 122 ASN A O 1
ATOM 947 N N . GLY A 1 123 ? -35.094 22.208 -3.429 1.00 39.03 123 GLY A N 1
ATOM 948 C CA . GLY A 1 123 ? -36.144 23.149 -3.826 1.00 39.03 123 GLY A CA 1
ATOM 949 C C . GLY A 1 123 ? -37.266 22.666 -4.750 1.00 39.03 123 GLY A C 1
ATOM 950 O O . GLY A 1 123 ? -37.396 23.171 -5.857 1.00 39.03 123 GLY A O 1
ATOM 951 N N . THR A 1 124 ? -38.182 21.823 -4.265 1.00 43.69 124 THR A N 1
ATOM 952 C CA . THR A 1 124 ? -39.607 22.007 -4.611 1.00 43.69 124 THR A CA 1
ATOM 953 C C . THR A 1 124 ? -40.287 22.735 -3.465 1.00 43.69 124 THR A C 1
ATOM 955 O O . THR A 1 124 ? -40.875 22.109 -2.586 1.00 43.69 124 THR A O 1
ATOM 958 N N . ASN A 1 125 ? -40.159 24.057 -3.463 1.00 45.47 125 ASN A N 1
ATOM 959 C CA . ASN A 1 125 ? -41.182 24.942 -2.930 1.00 45.47 125 ASN A CA 1
ATOM 960 C C . ASN A 1 125 ? -40.985 26.311 -3.582 1.00 45.47 125 ASN A C 1
ATOM 962 O O . ASN A 1 125 ? -39.956 26.933 -3.352 1.00 45.47 125 ASN A O 1
ATOM 966 N N . ASP A 1 126 ? -41.903 26.681 -4.475 1.00 39.66 126 ASP A N 1
ATOM 967 C CA . ASP A 1 126 ? -42.432 28.041 -4.628 1.00 39.66 126 ASP A CA 1
ATOM 968 C C . ASP A 1 126 ? -43.470 28.040 -5.757 1.00 39.66 126 ASP A C 1
ATOM 970 O O . ASP A 1 126 ? -43.175 27.703 -6.905 1.00 39.66 126 ASP A O 1
ATOM 974 N N . GLY A 1 127 ? -44.711 28.384 -5.405 1.00 36.75 127 GLY A N 1
ATOM 975 C CA . GLY A 1 127 ? -45.804 28.550 -6.361 1.00 36.75 127 GLY A CA 1
ATOM 976 C C . GLY A 1 127 ? -47.196 28.146 -5.874 1.00 36.75 127 GLY A C 1
ATOM 977 O O . GLY A 1 127 ? -47.982 27.663 -6.681 1.00 36.75 127 GLY A O 1
ATOM 978 N N . ASN A 1 128 ? -47.522 28.323 -4.591 1.00 48.66 128 ASN A N 1
ATOM 979 C CA . ASN A 1 128 ? -48.917 28.459 -4.163 1.00 48.66 128 ASN A CA 1
ATOM 980 C C . ASN A 1 128 ? -49.075 29.806 -3.455 1.00 48.66 128 ASN A C 1
ATOM 982 O O . ASN A 1 128 ? -49.148 29.855 -2.232 1.00 48.66 128 ASN A O 1
ATOM 986 N N . ASP A 1 129 ? -49.099 30.870 -4.256 1.00 45.75 129 ASP A N 1
ATOM 987 C CA . ASP A 1 129 ? -49.593 32.181 -3.845 1.00 45.75 129 ASP A CA 1
ATOM 988 C C . ASP A 1 129 ? -50.914 32.447 -4.566 1.00 45.75 129 ASP A C 1
ATOM 990 O O . ASP A 1 129 ? -51.077 32.177 -5.758 1.00 45.75 129 ASP A O 1
ATOM 994 N N . GLY A 1 130 ? -51.883 32.881 -3.766 1.00 40.31 130 GLY A N 1
ATOM 995 C CA . GLY A 1 130 ? -53.305 32.778 -4.033 1.00 40.31 130 GLY A CA 1
ATOM 996 C C . GLY A 1 130 ? -53.819 33.625 -5.190 1.00 40.31 130 GLY A C 1
ATOM 997 O O . GLY A 1 130 ? -53.383 34.746 -5.438 1.00 40.31 130 GLY A O 1
ATOM 998 N N . ASN A 1 131 ? -54.850 33.088 -5.834 1.00 43.38 131 ASN A N 1
ATOM 999 C CA . ASN A 1 131 ? -55.799 33.862 -6.616 1.00 43.38 131 ASN A CA 1
ATOM 1000 C C . ASN A 1 131 ? -57.192 33.654 -6.015 1.00 43.38 131 ASN A C 1
ATOM 1002 O O . ASN A 1 131 ? -58.014 32.924 -6.565 1.00 43.38 131 ASN A O 1
ATOM 1006 N N . ASP A 1 132 ? -57.417 34.277 -4.858 1.00 48.66 132 ASP A N 1
ATOM 1007 C CA . ASP A 1 132 ? -58.747 34.468 -4.291 1.00 48.66 132 ASP A CA 1
ATOM 1008 C C . ASP A 1 132 ? -59.246 35.873 -4.651 1.00 48.66 132 ASP A C 1
ATOM 1010 O O . ASP A 1 132 ? -58.687 36.883 -4.231 1.00 48.66 132 ASP A O 1
ATOM 1014 N N . GLY A 1 133 ? -60.322 35.896 -5.439 1.00 40.31 133 GLY A N 1
ATOM 1015 C CA . GLY A 1 133 ? -61.443 36.822 -5.279 1.00 40.31 133 GLY A CA 1
ATOM 1016 C C . GLY A 1 133 ? -61.169 38.319 -5.407 1.00 40.31 133 GLY A C 1
ATOM 1017 O O . GLY A 1 133 ? -61.132 39.035 -4.411 1.00 40.31 133 GLY A O 1
ATOM 1018 N N . ASN A 1 134 ? -61.161 38.821 -6.642 1.00 43.72 134 ASN A N 1
ATOM 1019 C CA . ASN A 1 134 ? -61.567 40.199 -6.912 1.00 43.72 134 ASN A CA 1
ATOM 1020 C C . ASN A 1 134 ? -63.108 40.268 -6.891 1.00 43.72 134 ASN A C 1
ATOM 1022 O O . ASN A 1 134 ? -63.745 40.028 -7.917 1.00 43.72 134 ASN A O 1
ATOM 1026 N N . ASP A 1 135 ? -63.698 40.543 -5.725 1.00 44.34 135 ASP A N 1
ATOM 1027 C CA . ASP A 1 135 ? -65.092 40.983 -5.589 1.00 44.34 135 ASP A CA 1
ATOM 1028 C C . ASP A 1 135 ? -65.109 42.419 -5.058 1.00 44.34 135 ASP A C 1
ATOM 1030 O O . ASP A 1 135 ? -64.485 42.746 -4.047 1.00 44.34 135 ASP A O 1
ATOM 1034 N N . GLY A 1 136 ? -65.807 43.281 -5.787 1.00 40.62 136 GLY A N 1
ATOM 1035 C CA . GLY A 1 136 ? -65.960 44.687 -5.468 1.00 40.62 136 GLY A CA 1
ATOM 1036 C C . GLY A 1 136 ? -66.334 45.503 -6.697 1.00 40.62 136 GLY A C 1
ATOM 1037 O O . GLY A 1 136 ? -65.466 46.103 -7.323 1.00 40.62 136 GLY A O 1
ATOM 1038 N N . THR A 1 137 ? -67.620 45.547 -7.053 1.00 48.66 137 THR A N 1
ATOM 1039 C CA . THR A 1 137 ? -68.439 46.780 -7.004 1.00 48.66 137 THR A CA 1
ATOM 1040 C C . THR A 1 137 ? -69.805 46.601 -7.685 1.00 48.66 137 THR A C 1
ATOM 1042 O O . THR A 1 137 ? -69.932 46.277 -8.859 1.00 48.66 137 THR A O 1
ATOM 1045 N N . GLU A 1 138 ? -70.818 46.809 -6.851 1.00 42.03 138 GLU A N 1
ATOM 1046 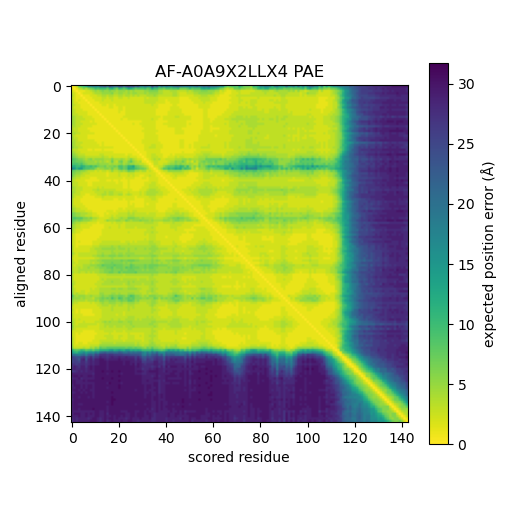C CA . GLU A 1 138 ? -72.192 47.277 -7.049 1.00 42.03 138 GLU A CA 1
ATOM 1047 C C . GLU A 1 138 ? -72.675 47.728 -8.450 1.00 42.03 138 GLU A C 1
ATOM 1049 O O . GLU A 1 138 ? -72.123 48.635 -9.063 1.00 42.03 138 GLU A O 1
ATOM 1054 N N . GLY A 1 139 ? -73.886 47.266 -8.803 1.00 40.28 139 GLY A N 1
ATOM 1055 C CA . GLY A 1 139 ? -75.020 48.184 -8.995 1.00 40.28 139 GLY A CA 1
ATOM 1056 C C . GLY A 1 139 ? -75.624 48.333 -10.402 1.00 40.28 139 GLY A C 1
ATOM 1057 O O . GLY A 1 139 ? -74.954 48.758 -11.332 1.00 40.28 139 GLY A O 1
ATOM 1058 N N . HIS A 1 140 ? -76.957 48.146 -10.454 1.00 41.50 140 HIS A N 1
ATOM 10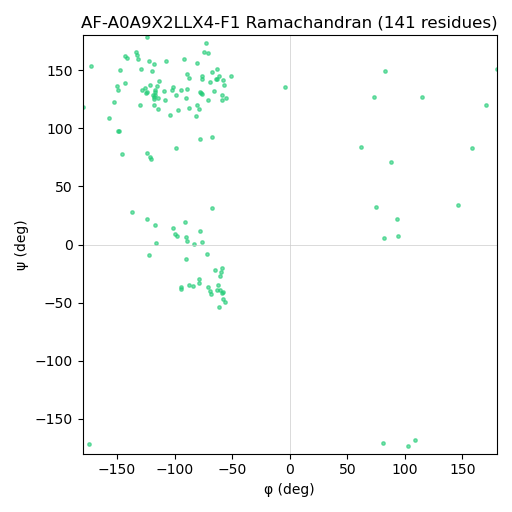59 C CA . HIS A 1 140 ? -77.934 48.593 -11.476 1.00 41.50 140 HIS A CA 1
ATOM 1060 C C . HIS A 1 140 ? -78.086 47.732 -12.743 1.00 41.50 140 HIS A C 1
ATOM 1062 O O . HIS A 1 140 ? -77.125 47.182 -13.248 1.00 41.50 140 HIS A O 1
ATOM 1068 N N . HIS A 1 141 ? -79.231 47.636 -13.421 1.00 42.62 141 HIS A N 1
ATOM 1069 C CA . HIS A 1 141 ? -80.679 47.725 -13.171 1.00 42.62 141 HIS A CA 1
ATOM 1070 C C . HIS A 1 141 ? -81.294 47.479 -14.573 1.00 42.62 141 HIS A C 1
ATOM 1072 O O . HIS A 1 141 ? -80.702 47.898 -15.563 1.00 42.62 141 HIS A O 1
ATOM 1078 N N . HIS A 1 142 ? -82.503 46.915 -14.636 1.00 41.56 142 HIS A N 1
ATOM 1079 C CA . HIS A 1 142 ? -83.426 46.917 -15.789 1.00 41.56 142 HIS A CA 1
ATOM 1080 C C . HIS A 1 142 ? -83.144 46.040 -17.021 1.00 41.56 142 HIS A C 1
ATOM 1082 O O . HIS A 1 142 ? -82.167 46.231 -17.737 1.00 41.56 142 HIS A O 1
ATOM 1088 N N . GLY A 1 143 ? -84.173 45.252 -17.364 1.00 44.25 143 GLY A N 1
ATOM 1089 C CA . GLY A 1 143 ? -84.650 45.102 -18.742 1.00 44.25 143 GLY A CA 1
AT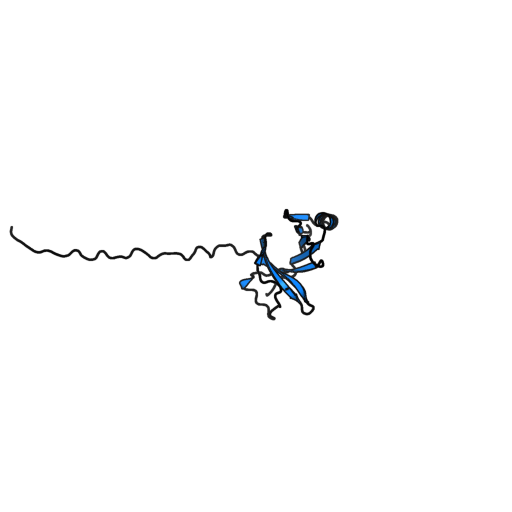OM 1090 C C . GLY A 1 143 ? -84.847 43.675 -19.186 1.00 44.25 143 GLY A C 1
ATOM 1091 O O . GLY A 1 143 ? -84.000 43.227 -19.981 1.00 44.25 143 GLY A O 1
#

Sequence (143 aa):
MTTDGIEGFLVETRNYGATAAFWKSLGFESVLETDHGSGHWSHPAGGPYVFIVEQHERELATHPVLKVADAEAFAPARAPEFAQQFTPTHWGVEQALVRDPDGRIVALESPLRDGSDSNRSNGTNDGNDGNDGNDGTEGHHHG

Secondary structure (DSSP, 8-state):
-----EEEEEEEES-HHHHHHHHHHTT-EEEEE-TTSEEEEE-TT---EEEEEE--SS---EEEEEE-S-SSS---SS--EEEEEEEE-TTSEEEEEEE-TTS-EEEEEEEPPPSTTSSS-S---------------------

Nearest PDB structures (foldseek):
  2r6u-assembly2_D  TM=7.325E-01  e=2.493E-06  Rhodococcus jostii RHA1
  3ghj-assembly1_A-2  TM=4.987E-01  e=2.234E-04  uncultured bacterium
  1kll-assembly1_A-2  TM=3.787E-01  e=3.743E-05  Streptomyces lavendulae
  3itw-assembly1_B-2  TM=3.806E-01  e=1.409E-04  Micromonospora sp. ML1
  3l20-assembly1_A  TM=3.400E-01  e=2.380E-02  Staphylococcus aureus subsp. aureus USA300

Solvent-accessible surface area (backbone atoms only — not comparable to full-atom values): 8926 Å² total; per-residue (Å²): 128,62,55,82,47,76,48,27,32,43,38,46,33,85,45,38,70,63,50,52,53,52,45,40,75,74,57,33,42,80,78,43,74,53,99,74,40,32,33,38,29,38,36,90,90,55,76,57,33,42,34,39,37,44,58,86,88,68,86,76,55,70,25,54,24,31,31,28,88,42,74,88,75,60,67,54,98,63,86,72,51,67,81,38,69,76,40,82,47,98,86,62,28,24,39,25,32,30,40,49,100,88,64,48,60,36,35,37,38,14,69,55,76,77,82,78,78,86,79,81,83,83,80,96,76,88,86,88,76,85,90,78,77,96,78,89,82,86,86,90,78,89,134

Foldseek 3Di:
DQFPFFQAKEWEDQALVVVVVVVVVVQWDWPDDDPQSWTWIAHPVGDHIYIYHYDDDDDTDMATETEGADLVPNDDPDDFAWPAHFDDDPVFWTKTWTQDPVGDTHIYTYGDDDPPPPPPDDDPDDDPDDDDDPDDDDDDDDD

InterPro domains:
  IPR029068 Glyoxalase/Bleomycin resistance protein/Dihydroxybiphenyl dioxygenase [G3DSA:3.10.180.10] (10-119)
  IPR029068 Glyoxalase/Bleomycin resistance protein/Dihydroxybiphenyl dioxygenase [SSF54593] (11-108)

pLDDT: mean 84.2, std 21.3, range [36.75, 98.5]

Radius of gyration: 28.71 Å; Cα contacts (8 Å, |Δi|>4): 233; chains: 1; bounding box: 99×64×38 Å

Mean predicted aligned error: 11.11 Å

Organism: NCBI:txid2720021